Protein AF-A0A6V7KWZ3-F1 (afdb_monomer)

Secondary structure (DSSP, 8-state):
-HHHHHHHHT--EE-TTS-HHHHHHHHHH-SS-EE-TT--BTTTS--TTSBPHHHHTT-

Sequence (59 aa):
TVILEMNRLGMMVDLSHVSHNVMREVLLITKAPVIFSHSSAFSVCDHYRNVPDDVLRMV

InterPro domains:
  IPR008257 Peptidase M19 [PF01244] (2-58)
  IPR008257 Peptidase M19 [PS51365] (1-59)
  IPR008257 Peptidase M19 [PTHR10443] (1-59)
  IPR032466 Metal-dependent hydrolase [SSF51556] (2-58)

Radius of gyration: 11.44 Å; Cα contacts (8 Å, |Δi|>4): 72; chains: 1; bounding box: 24×16×31 Å

Organism: NCBI:txid1563983

Structure (mmCIF, N/CA/C/O backbone):
data_AF-A0A6V7KWZ3-F1
#
_entry.id   AF-A0A6V7KWZ3-F1
#
loop_
_atom_site.group_PDB
_atom_site.id
_atom_site.type_symbol
_atom_site.label_atom_id
_atom_site.label_alt_id
_atom_site.label_comp_id
_atom_site.label_asym_id
_atom_site.label_entity_id
_atom_site.label_seq_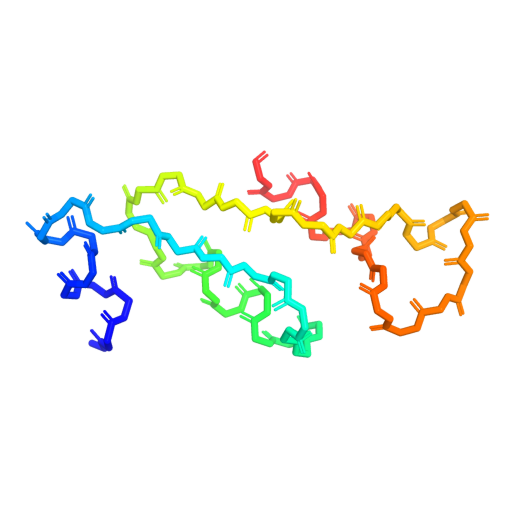id
_atom_site.pdbx_PDB_ins_code
_atom_site.Cartn_x
_atom_site.Cartn_y
_atom_site.Cartn_z
_atom_site.occupancy
_atom_site.B_iso_or_equiv
_atom_site.auth_seq_id
_atom_site.auth_comp_id
_atom_site.auth_asym_id
_atom_site.auth_atom_id
_atom_site.pdbx_PDB_model_num
ATOM 1 N N . THR A 1 1 ? -7.564 -8.639 12.537 1.00 91.25 1 THR A N 1
ATOM 2 C CA . THR A 1 1 ? -6.140 -8.638 12.135 1.00 91.25 1 THR A CA 1
ATOM 3 C C . THR A 1 1 ? -5.451 -7.465 12.805 1.00 91.25 1 THR A C 1
ATOM 5 O O .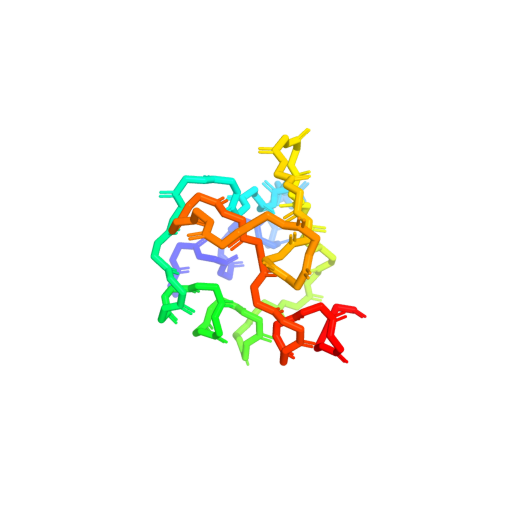 THR A 1 1 ? -6.153 -6.571 13.266 1.00 91.25 1 THR A O 1
ATOM 8 N N . VAL A 1 2 ? -4.115 -7.439 12.854 1.00 97.19 2 VAL A N 1
ATOM 9 C CA . VAL A 1 2 ? -3.374 -6.287 13.411 1.00 97.19 2 VAL A CA 1
ATOM 10 C C . VAL A 1 2 ? -3.734 -4.987 12.674 1.00 97.19 2 VAL A C 1
ATOM 12 O O . VAL A 1 2 ? -3.928 -3.968 13.320 1.00 97.19 2 VAL A O 1
ATOM 15 N N . ILE A 1 3 ? -3.969 -5.043 11.358 1.00 98.25 3 ILE A N 1
ATOM 16 C CA . ILE A 1 3 ? -4.387 -3.889 10.539 1.00 98.25 3 ILE A CA 1
ATOM 17 C C . ILE A 1 3 ? -5.660 -3.212 11.070 1.00 98.25 3 ILE A C 1
ATOM 19 O O . ILE A 1 3 ? -5.698 -1.995 11.225 1.00 98.25 3 ILE A O 1
ATOM 23 N N . LEU A 1 4 ? -6.695 -3.992 11.400 1.00 98.31 4 LEU A N 1
ATOM 24 C CA . LEU A 1 4 ? -7.953 -3.434 11.914 1.00 98.31 4 LEU A CA 1
ATOM 25 C C . LEU A 1 4 ? -7.784 -2.796 13.299 1.00 98.31 4 LEU A C 1
ATOM 27 O O . LEU A 1 4 ? -8.461 -1.817 13.602 1.00 98.31 4 LEU A O 1
ATOM 31 N N . GLU A 1 5 ? -6.871 -3.321 14.117 1.00 98.62 5 GLU A N 1
ATOM 32 C CA . GLU A 1 5 ? -6.549 -2.730 15.417 1.00 98.62 5 GLU A CA 1
ATOM 33 C C . GLU A 1 5 ? -5.747 -1.433 15.260 1.00 98.62 5 GLU A C 1
ATOM 35 O O . GLU A 1 5 ? -6.052 -0.442 15.920 1.00 98.62 5 GLU A O 1
ATOM 40 N N . MET A 1 6 ? -4.797 -1.389 14.318 1.00 98.56 6 MET A N 1
ATOM 41 C CA . MET A 1 6 ? -4.090 -0.156 13.957 1.00 98.56 6 MET A CA 1
ATOM 42 C C . MET A 1 6 ? -5.077 0.922 13.495 1.00 98.56 6 MET A C 1
ATOM 44 O O . MET A 1 6 ? -5.032 2.045 13.994 1.00 98.56 6 MET A O 1
ATOM 48 N N . ASN A 1 7 ? -6.036 0.574 12.626 1.00 98.50 7 ASN A N 1
ATOM 49 C CA . ASN A 1 7 ? -7.088 1.503 12.211 1.00 98.50 7 ASN A CA 1
ATOM 50 C C . ASN A 1 7 ? -7.943 1.981 13.400 1.00 98.50 7 ASN A C 1
ATOM 52 O O . ASN A 1 7 ? -8.233 3.171 13.490 1.00 98.50 7 ASN A O 1
ATOM 56 N N . ARG A 1 8 ? -8.320 1.088 14.332 1.00 98.56 8 ARG A N 1
ATOM 57 C CA . ARG A 1 8 ? -9.096 1.440 15.538 1.00 98.56 8 ARG A CA 1
ATOM 58 C C . ARG A 1 8 ? -8.355 2.432 16.439 1.00 98.56 8 ARG A C 1
ATOM 60 O O . ARG A 1 8 ? -8.987 3.299 17.035 1.00 98.56 8 ARG A O 1
ATOM 67 N N . LEU A 1 9 ? -7.035 2.296 16.543 1.00 98.56 9 LEU A N 1
ATOM 68 C CA . LEU A 1 9 ? -6.172 3.166 17.346 1.00 98.56 9 LEU A CA 1
ATOM 69 C C . LEU A 1 9 ? -5.805 4.485 16.646 1.00 98.56 9 LEU A C 1
ATOM 71 O O . LEU A 1 9 ? -5.193 5.343 17.274 1.00 98.56 9 LEU A O 1
ATOM 75 N N . GLY A 1 10 ? -6.138 4.651 15.361 1.00 98.06 10 GLY A N 1
ATOM 76 C CA . GLY A 1 10 ? -5.652 5.780 14.562 1.00 98.06 10 GLY A CA 1
ATOM 77 C C . GLY A 1 10 ? -4.154 5.691 14.245 1.00 98.06 10 GLY A C 1
ATOM 78 O O . GLY A 1 10 ? -3.513 6.705 13.982 1.00 98.06 10 GLY A O 1
ATOM 79 N N . MET A 1 11 ? -3.583 4.486 14.283 1.00 98.38 11 MET A N 1
ATOM 80 C CA . MET A 1 11 ? -2.194 4.231 13.917 1.00 98.38 11 MET A CA 1
ATOM 81 C C . MET A 1 11 ? -2.069 4.113 12.395 1.00 98.38 11 MET A C 1
ATOM 83 O O . MET A 1 11 ? -2.776 3.327 11.761 1.00 98.38 11 MET A O 1
ATOM 87 N N . MET A 1 12 ? -1.144 4.877 11.813 1.00 97.44 12 MET A N 1
ATOM 88 C CA . MET A 1 12 ? -0.869 4.829 10.379 1.00 97.44 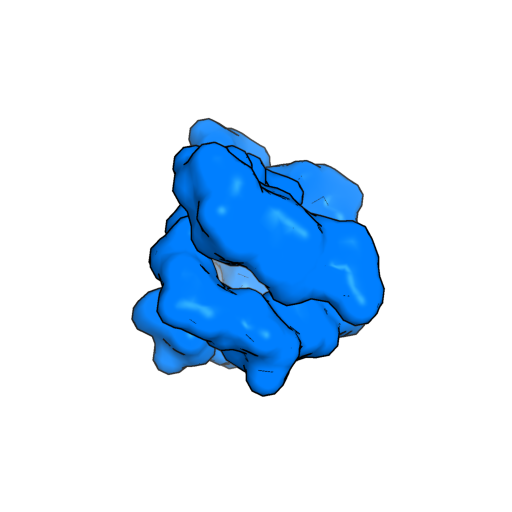12 MET A CA 1
ATOM 89 C C . MET A 1 12 ? -0.185 3.510 10.001 1.00 97.44 12 MET A C 1
ATOM 91 O O . MET A 1 12 ? 0.719 3.048 10.697 1.00 97.44 12 MET A O 1
ATOM 95 N N . VAL A 1 13 ? -0.614 2.910 8.892 1.00 98.44 13 VAL A N 1
ATOM 96 C CA . VAL A 1 13 ? -0.035 1.668 8.370 1.00 98.44 13 VAL A CA 1
ATOM 97 C C . VAL A 1 13 ? 0.965 2.013 7.270 1.00 98.44 13 VAL A C 1
ATOM 99 O O . VAL A 1 13 ? 0.567 2.550 6.237 1.00 98.44 13 VAL A O 1
ATOM 102 N N . ASP A 1 14 ? 2.246 1.710 7.486 1.00 98.56 14 ASP A N 1
ATOM 103 C CA . ASP A 1 14 ? 3.307 1.882 6.486 1.00 98.56 14 ASP A CA 1
ATOM 104 C C . ASP A 1 14 ? 3.570 0.573 5.734 1.00 98.56 14 ASP A C 1
ATOM 106 O O . ASP A 1 14 ? 3.823 -0.467 6.343 1.00 98.56 14 ASP A O 1
ATOM 110 N N . LEU A 1 15 ? 3.505 0.635 4.406 1.00 98.44 15 LEU A N 1
ATOM 111 C CA . LEU A 1 15 ? 3.708 -0.496 3.497 1.00 98.44 15 LEU A CA 1
ATOM 112 C C . LEU A 1 15 ? 5.111 -0.533 2.881 1.00 98.44 15 LEU A C 1
ATOM 114 O O . LEU A 1 15 ? 5.435 -1.422 2.093 1.00 98.44 15 LEU A O 1
ATOM 118 N N . SER A 1 16 ? 5.975 0.407 3.250 1.00 98.31 16 SER A N 1
ATOM 119 C CA . SER A 1 16 ? 7.396 0.354 2.918 1.00 98.31 16 SER A CA 1
ATOM 120 C C . SER A 1 16 ? 8.022 -0.952 3.439 1.00 98.31 16 SER A C 1
ATOM 122 O O . SER A 1 16 ? 7.792 -1.338 4.578 1.00 98.31 16 SER A O 1
ATOM 124 N N . HIS A 1 17 ? 8.829 -1.626 2.608 1.00 98.12 17 HIS A N 1
ATOM 125 C CA . HIS A 1 17 ? 9.516 -2.915 2.857 1.00 98.12 17 HIS A CA 1
ATOM 126 C C . HIS A 1 17 ? 8.681 -4.194 2.815 1.00 98.12 17 HIS A C 1
ATOM 128 O O . HIS A 1 17 ? 9.266 -5.280 2.806 1.00 98.12 17 HIS A O 1
ATOM 134 N N . VAL A 1 18 ? 7.355 -4.115 2.767 1.00 98.12 18 VAL A N 1
ATOM 135 C CA . VAL A 1 18 ? 6.544 -5.334 2.687 1.00 98.12 18 VAL A CA 1
ATOM 136 C C . VAL A 1 18 ? 6.599 -5.943 1.283 1.00 98.12 18 VAL A C 1
ATOM 138 O O . VAL A 1 18 ? 7.002 -5.298 0.316 1.00 98.12 18 VAL A O 1
ATOM 141 N N . SER A 1 19 ? 6.200 -7.208 1.152 1.00 98.19 19 SER A N 1
ATOM 142 C CA . SER A 1 19 ? 6.088 -7.842 -0.164 1.00 98.19 19 SER A CA 1
ATOM 143 C C . SER A 1 19 ? 4.912 -7.268 -0.959 1.00 98.19 19 SER A C 1
ATOM 145 O O . SER A 1 19 ? 3.927 -6.810 -0.378 1.00 98.19 19 SER A O 1
ATOM 147 N N . HIS A 1 20 ? 4.952 -7.381 -2.290 1.00 98.19 20 HIS A N 1
ATOM 148 C CA . HIS A 1 20 ? 3.839 -6.957 -3.148 1.00 98.19 20 HIS A CA 1
ATOM 149 C C . HIS A 1 20 ? 2.507 -7.635 -2.776 1.00 98.19 20 HIS A C 1
ATOM 151 O O . HIS A 1 20 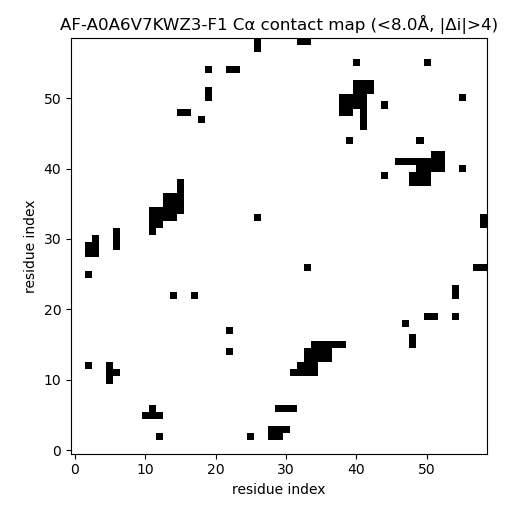? 1.444 -7.033 -2.904 1.00 98.19 20 HIS A O 1
ATOM 157 N N . ASN A 1 21 ? 2.547 -8.881 -2.291 1.00 98.38 21 ASN A N 1
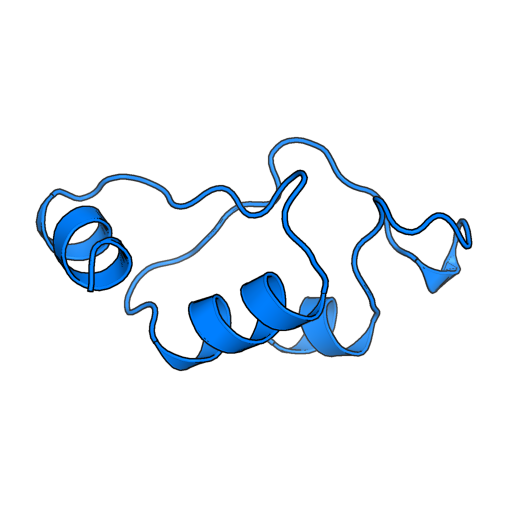ATOM 158 C CA . ASN A 1 21 ? 1.342 -9.592 -1.857 1.00 98.38 21 ASN A CA 1
ATOM 159 C C . ASN A 1 21 ? 0.755 -8.971 -0.589 1.00 98.38 21 ASN A C 1
ATOM 161 O O . ASN A 1 21 ? -0.442 -8.701 -0.547 1.00 98.38 21 ASN A O 1
ATOM 165 N N . VAL A 1 22 ? 1.602 -8.651 0.394 1.00 98.19 22 VAL A N 1
ATOM 166 C CA . VAL A 1 22 ? 1.164 -7.970 1.619 1.00 98.19 22 VAL A CA 1
ATOM 167 C C . VAL A 1 22 ? 0.606 -6.582 1.301 1.00 98.19 22 VAL A C 1
ATOM 169 O O . VAL A 1 22 ? -0.406 -6.207 1.883 1.00 98.19 22 VAL A O 1
ATOM 172 N N . MET A 1 23 ? 1.187 -5.841 0.347 1.00 98.56 23 MET A N 1
ATOM 173 C CA . MET A 1 23 ? 0.631 -4.547 -0.082 1.00 98.56 23 MET A CA 1
ATOM 174 C C . MET A 1 23 ? -0.835 -4.688 -0.523 1.00 98.56 23 MET A C 1
ATOM 176 O O . MET A 1 23 ? -1.696 -3.955 -0.041 1.00 98.56 23 MET A O 1
ATOM 180 N N . ARG A 1 24 ? -1.134 -5.669 -1.387 1.00 98.38 24 ARG A N 1
ATOM 181 C CA . ARG A 1 24 ? -2.498 -5.926 -1.881 1.00 98.38 24 ARG A CA 1
ATOM 182 C C . ARG A 1 24 ? -3.436 -6.388 -0.772 1.00 98.38 24 ARG A C 1
ATOM 184 O O . ARG A 1 24 ? -4.544 -5.878 -0.667 1.00 98.38 24 ARG A O 1
ATOM 191 N N . GLU A 1 25 ? -2.999 -7.324 0.067 1.00 98.38 25 GLU A N 1
ATOM 192 C CA . GLU A 1 25 ? -3.817 -7.837 1.172 1.00 98.38 25 GLU A CA 1
ATOM 193 C C . GLU A 1 25 ? -4.178 -6.741 2.176 1.00 98.38 25 GLU A C 1
ATOM 195 O O . GLU A 1 25 ? -5.328 -6.648 2.606 1.00 98.38 25 GLU A O 1
ATOM 200 N N . VAL A 1 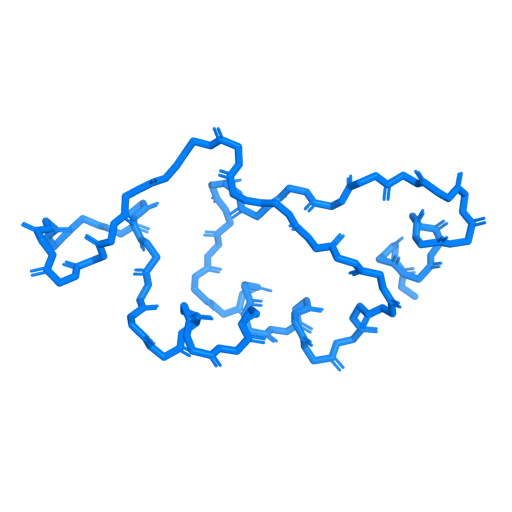26 ? -3.223 -5.875 2.526 1.00 98.38 26 VAL A N 1
ATOM 201 C CA . VAL A 1 26 ? -3.492 -4.765 3.443 1.00 98.38 26 VAL A CA 1
ATOM 202 C C . VAL A 1 26 ? -4.464 -3.770 2.817 1.00 98.38 26 VAL A C 1
ATOM 204 O O . VAL A 1 26 ? -5.402 -3.363 3.499 1.00 98.38 26 VAL A O 1
ATOM 207 N N . LEU A 1 27 ? -4.303 -3.423 1.536 1.00 98.19 27 LEU A N 1
ATOM 208 C CA . LEU A 1 27 ? -5.212 -2.504 0.838 1.00 98.19 27 LEU A CA 1
ATOM 209 C C . LEU A 1 27 ? -6.641 -3.055 0.696 1.00 98.19 27 LEU A C 1
ATOM 211 O O . LEU A 1 27 ? -7.587 -2.277 0.674 1.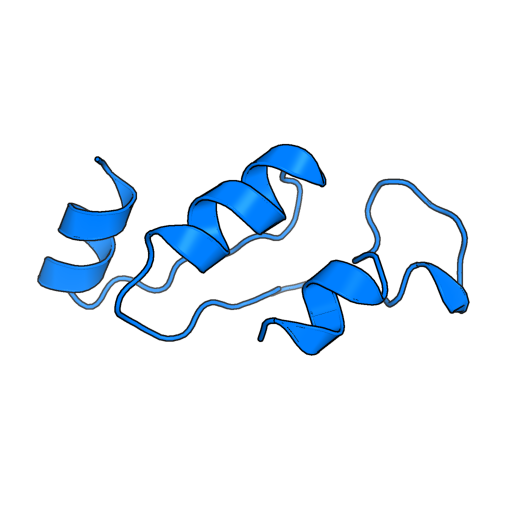00 98.19 27 LEU A O 1
ATOM 215 N N . LEU A 1 28 ? -6.825 -4.379 0.672 1.00 97.81 28 LEU A N 1
ATOM 216 C CA . LEU A 1 28 ? -8.155 -5.003 0.683 1.00 97.81 28 LEU A CA 1
ATOM 217 C C . LEU A 1 28 ? -8.838 -4.975 2.062 1.00 97.81 28 LEU A C 1
ATOM 219 O O . LEU A 1 28 ? -10.059 -5.099 2.141 1.00 97.81 28 LEU A O 1
ATOM 223 N N . ILE A 1 29 ? -8.070 -4.868 3.152 1.00 97.81 29 ILE A N 1
ATOM 224 C CA . ILE A 1 29 ? -8.574 -5.019 4.529 1.00 97.81 29 ILE A CA 1
ATOM 225 C C . ILE A 1 29 ? -8.632 -3.682 5.280 1.00 97.81 29 ILE A C 1
ATOM 227 O O . ILE A 1 29 ? -9.493 -3.505 6.148 1.00 97.81 29 ILE A O 1
ATOM 231 N N . THR A 1 30 ? -7.698 -2.768 5.008 1.00 98.19 30 THR A N 1
ATOM 232 C CA . THR A 1 30 ? -7.574 -1.493 5.725 1.00 98.19 30 THR A CA 1
ATOM 233 C C . THR A 1 30 ? -8.821 -0.630 5.547 1.00 98.19 30 THR A C 1
ATOM 235 O O . THR A 1 30 ? -9.416 -0.563 4.476 1.00 98.19 30 THR A O 1
ATOM 238 N N . LYS A 1 31 ? -9.221 0.050 6.623 1.00 97.75 31 LYS A N 1
ATOM 239 C CA . LYS A 1 31 ? -10.353 0.991 6.651 1.00 97.75 31 LYS A CA 1
ATOM 240 C C . LYS A 1 31 ? -9.915 2.453 6.735 1.00 97.75 31 LYS A C 1
ATOM 242 O O . LYS A 1 31 ? -10.761 3.341 6.740 1.00 97.75 31 LYS A O 1
ATOM 247 N N . ALA A 1 32 ? -8.612 2.693 6.852 1.00 97.56 32 ALA A N 1
ATOM 248 C CA . ALA A 1 32 ? -8.011 4.017 6.918 1.00 97.56 32 ALA A CA 1
ATOM 249 C C . ALA A 1 32 ? -6.884 4.142 5.877 1.00 97.56 32 ALA A C 1
ATOM 251 O O . ALA A 1 32 ? -6.337 3.109 5.464 1.00 97.56 32 ALA A O 1
ATOM 252 N N . PRO A 1 33 ? -6.518 5.375 5.472 1.00 97.81 33 PRO A N 1
ATOM 253 C CA . PRO A 1 33 ? -5.404 5.604 4.561 1.00 97.81 33 PRO A CA 1
ATOM 254 C C . PRO A 1 33 ? -4.105 4.961 5.055 1.00 97.81 33 PRO A C 1
ATOM 256 O O . PRO A 1 33 ? -3.800 4.968 6.251 1.00 97.81 33 PRO A O 1
ATOM 259 N N . VAL A 1 34 ? -3.335 4.424 4.112 1.00 98.12 34 VAL A N 1
ATOM 260 C CA . VAL A 1 34 ? -1.998 3.864 4.344 1.00 98.12 34 VAL A CA 1
ATOM 261 C C . VAL A 1 34 ? -0.929 4.831 3.845 1.00 98.12 34 VAL A C 1
ATOM 263 O O . VAL A 1 34 ? -1.233 5.824 3.183 1.00 98.12 34 VAL A O 1
ATOM 266 N N . ILE A 1 35 ? 0.333 4.537 4.138 1.00 98.31 35 ILE A N 1
ATOM 267 C CA . ILE A 1 35 ? 1.471 5.288 3.614 1.00 98.31 35 ILE A CA 1
ATOM 268 C C . ILE A 1 35 ? 2.524 4.345 3.031 1.00 98.31 35 ILE A C 1
ATOM 270 O O . ILE A 1 35 ? 2.708 3.225 3.499 1.00 98.31 35 ILE A O 1
ATOM 274 N N . PHE A 1 36 ? 3.243 4.824 2.022 1.00 98.38 36 PHE A N 1
ATOM 275 C CA . PHE A 1 36 ? 4.565 4.321 1.666 1.00 98.38 36 PHE A CA 1
ATOM 276 C C . PHE A 1 36 ? 5.575 5.380 2.103 1.00 98.38 36 PHE A C 1
ATOM 278 O O . PHE A 1 36 ? 5.870 6.295 1.338 1.00 98.38 36 PHE A O 1
ATOM 285 N N . SER A 1 37 ? 6.057 5.309 3.349 1.00 98.44 37 SER A N 1
ATOM 286 C CA . SER A 1 37 ? 6.933 6.351 3.911 1.00 98.44 37 SER A CA 1
ATOM 287 C C . SER A 1 37 ? 8.199 6.590 3.080 1.00 98.44 37 SER A C 1
ATOM 289 O O . SER A 1 37 ? 8.688 7.716 3.013 1.00 98.44 37 SER A O 1
ATOM 291 N N . HIS A 1 38 ? 8.715 5.545 2.424 1.00 98.31 38 HIS A N 1
ATOM 292 C CA . HIS A 1 38 ? 9.848 5.631 1.508 1.00 98.31 38 HIS A CA 1
ATOM 293 C C . HIS A 1 38 ? 9.833 4.461 0.514 1.00 98.31 38 HIS A C 1
ATOM 295 O O . HIS A 1 38 ? 10.323 3.363 0.781 1.00 98.31 38 HIS A O 1
ATOM 301 N N . SER A 1 39 ? 9.238 4.683 -0.654 1.00 97.81 39 SER A N 1
ATOM 302 C CA . SER A 1 39 ? 9.251 3.752 -1.789 1.00 97.81 39 SER A CA 1
ATOM 303 C C . SER A 1 39 ? 9.179 4.549 -3.096 1.00 97.81 39 SER A C 1
ATOM 305 O O . SER A 1 39 ? 8.732 5.695 -3.086 1.00 97.81 39 SER A O 1
ATOM 307 N N . SER A 1 40 ? 9.598 3.970 -4.222 1.00 98.19 40 SER A N 1
ATOM 308 C CA . SER A 1 40 ? 9.405 4.562 -5.559 1.00 98.19 40 SER A CA 1
ATOM 309 C C . SER A 1 40 ? 8.420 3.735 -6.393 1.00 98.19 40 SER A C 1
ATOM 311 O O . SER A 1 40 ? 7.954 2.692 -5.938 1.00 98.19 40 SER A O 1
ATOM 313 N N . ALA A 1 41 ? 8.078 4.191 -7.601 1.00 98.31 41 ALA A N 1
ATOM 314 C CA . ALA A 1 41 ? 7.248 3.432 -8.537 1.00 98.31 41 ALA A CA 1
ATOM 315 C C . ALA A 1 41 ? 8.073 2.345 -9.243 1.00 98.31 41 ALA A C 1
ATOM 317 O O . ALA A 1 41 ? 9.170 2.616 -9.737 1.00 98.31 41 ALA A O 1
ATOM 318 N N . PHE A 1 42 ? 7.540 1.123 -9.310 1.00 98.12 42 PHE A N 1
ATOM 319 C CA . PHE A 1 42 ? 8.223 -0.009 -9.942 1.00 98.12 42 PHE A CA 1
ATOM 320 C C . PHE A 1 42 ? 8.433 0.217 -11.445 1.00 98.12 42 PHE A C 1
ATOM 322 O O . PHE A 1 42 ? 9.463 -0.158 -11.991 1.00 98.12 42 PHE A O 1
ATOM 329 N N . SER A 1 43 ? 7.495 0.894 -12.112 1.00 98.00 43 SER A N 1
ATOM 330 C CA . SER A 1 43 ? 7.593 1.247 -13.535 1.00 98.00 43 SER A CA 1
ATOM 331 C C . SER A 1 43 ? 8.739 2.211 -13.868 1.00 98.00 43 SER A C 1
ATOM 333 O O . SER A 1 43 ? 9.181 2.255 -15.013 1.00 98.00 43 SER A O 1
ATOM 335 N N . VAL A 1 44 ? 9.241 2.964 -12.883 1.00 98.31 44 VAL A N 1
ATOM 336 C CA . VAL A 1 44 ? 10.388 3.876 -13.043 1.00 98.31 44 VAL A CA 1
ATOM 337 C C . VAL A 1 44 ? 11.712 3.162 -12.756 1.00 98.31 44 VAL A C 1
ATOM 339 O O . VAL A 1 44 ? 12.719 3.445 -13.401 1.00 98.31 44 VAL A O 1
ATOM 342 N N . CYS A 1 45 ? 11.723 2.246 -11.786 1.00 97.81 45 CYS A N 1
ATOM 343 C CA . CYS A 1 45 ? 12.880 1.433 -11.427 1.00 97.81 45 CYS A CA 1
ATOM 344 C C . CYS A 1 45 ? 12.397 0.058 -10.956 1.00 97.81 45 CYS A C 1
ATOM 346 O O . CYS A 1 45 ? 11.706 -0.049 -9.938 1.00 97.81 45 CYS A O 1
ATOM 348 N N . ASP A 1 46 ? 12.785 -0.986 -11.679 1.00 96.25 46 ASP A 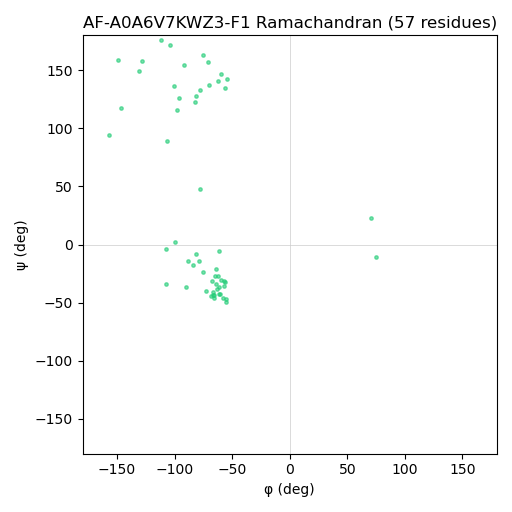N 1
ATOM 349 C CA . ASP A 1 46 ? 12.323 -2.372 -11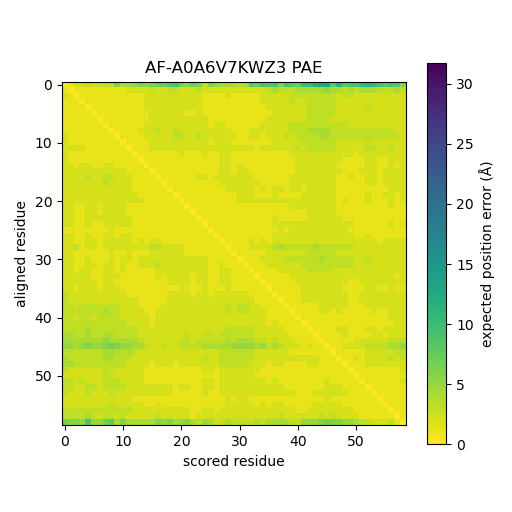.559 1.00 96.25 46 ASP A CA 1
ATOM 350 C C . ASP A 1 46 ? 12.957 -3.123 -10.374 1.00 96.25 46 ASP A C 1
ATOM 352 O O . ASP A 1 46 ? 13.418 -4.259 -10.467 1.00 96.25 46 ASP A O 1
ATOM 356 N N . HIS A 1 47 ? 12.954 -2.486 -9.206 1.00 97.44 47 HIS A N 1
ATOM 357 C CA . HIS A 1 47 ? 13.446 -3.052 -7.960 1.00 97.44 47 HIS A CA 1
ATOM 358 C C . HIS A 1 47 ? 12.276 -3.546 -7.102 1.00 97.44 47 HIS A C 1
ATOM 360 O O . HIS A 1 47 ? 11.318 -2.813 -6.878 1.00 97.44 47 HIS A O 1
ATOM 366 N N . TYR A 1 48 ? 12.379 -4.736 -6.499 1.00 95.62 48 TYR A N 1
ATOM 367 C CA . TYR A 1 48 ? 11.318 -5.349 -5.663 1.00 95.62 48 TYR A CA 1
ATOM 368 C C . TYR A 1 48 ? 10.931 -4.539 -4.405 1.00 95.62 48 TYR A C 1
ATOM 370 O O . TYR A 1 48 ? 10.021 -4.883 -3.660 1.00 95.62 48 TYR A O 1
ATOM 378 N N . ARG A 1 49 ? 11.659 -3.453 -4.139 1.00 97.12 49 ARG A N 1
ATOM 379 C CA . ARG A 1 49 ? 11.364 -2.503 -3.060 1.00 97.12 49 ARG A CA 1
ATOM 380 C C . ARG A 1 49 ? 10.326 -1.453 -3.469 1.00 97.12 49 ARG A C 1
ATOM 382 O O . ARG A 1 49 ? 9.781 -0.788 -2.588 1.00 97.12 49 ARG A O 1
ATOM 389 N N . ASN A 1 50 ? 10.103 -1.292 -4.770 1.00 98.44 50 ASN A N 1
ATOM 390 C CA . ASN A 1 50 ? 9.240 -0.282 -5.359 1.00 98.44 50 ASN A CA 1
ATOM 391 C C . ASN A 1 50 ? 7.817 -0.798 -5.542 1.00 98.44 50 ASN A C 1
ATOM 393 O O . ASN A 1 50 ? 7.577 -1.996 -5.652 1.00 98.44 50 ASN A O 1
ATOM 397 N N . VAL A 1 51 ? 6.871 0.134 -5.561 1.00 98.50 51 VAL A N 1
ATOM 398 C CA . VAL A 1 51 ? 5.441 -0.153 -5.558 1.00 98.50 51 VAL A CA 1
ATOM 399 C C . VAL A 1 51 ? 4.982 -0.471 -6.983 1.00 98.50 51 VAL A C 1
ATOM 401 O O . VAL A 1 51 ? 5.165 0.368 -7.871 1.00 98.50 51 VAL A O 1
ATOM 404 N N . PRO A 1 52 ? 4.392 -1.653 -7.229 1.00 98.44 52 PRO A N 1
ATOM 405 C CA . PRO A 1 52 ? 3.799 -1.984 -8.519 1.00 98.44 52 PRO A CA 1
ATOM 406 C C . PRO A 1 52 ? 2.671 -1.021 -8.910 1.00 98.44 52 PRO A C 1
ATOM 408 O O . PRO A 1 52 ? 1.909 -0.562 -8.058 1.00 98.44 52 PRO A O 1
ATOM 411 N N . ASP A 1 53 ? 2.509 -0.756 -10.205 1.00 98.19 53 ASP A N 1
ATOM 412 C CA . ASP A 1 53 ? 1.487 0.181 -10.687 1.00 98.19 53 ASP A CA 1
ATOM 413 C C . ASP A 1 53 ? 0.051 -0.268 -10.366 1.00 98.19 53 ASP A C 1
ATOM 415 O O . ASP A 1 53 ? -0.849 0.564 -10.270 1.00 98.19 53 ASP A O 1
ATOM 419 N N . ASP A 1 54 ? -0.212 -1.572 -10.231 1.00 98.25 54 ASP A N 1
ATOM 420 C CA . ASP A 1 54 ? -1.516 -2.066 -9.778 1.00 98.25 54 ASP A CA 1
ATOM 421 C C . ASP A 1 54 ? -1.788 -1.669 -8.325 1.00 98.25 54 ASP A C 1
ATOM 423 O O . ASP A 1 54 ? -2.885 -1.213 -8.019 1.00 98.25 54 ASP A O 1
ATOM 427 N N . VAL A 1 55 ? -0.773 -1.742 -7.461 1.00 98.31 55 VAL A N 1
ATOM 428 C CA . VAL A 1 55 ? -0.869 -1.302 -6.065 1.00 98.31 55 VAL A CA 1
ATOM 429 C C . VAL A 1 55 ? -1.056 0.213 -5.997 1.00 98.31 55 VAL A C 1
ATOM 431 O O . VAL A 1 55 ? -1.933 0.670 -5.277 1.00 98.31 55 VAL A O 1
ATOM 434 N N . LEU A 1 56 ? -0.313 0.999 -6.787 1.00 98.00 56 LEU A N 1
ATOM 435 C CA . LEU A 1 56 ? -0.470 2.462 -6.825 1.00 98.00 56 LEU A CA 1
ATOM 436 C C . LEU A 1 56 ? -1.880 2.913 -7.239 1.00 98.00 56 LEU A C 1
ATOM 438 O O . LEU A 1 56 ? -2.331 3.957 -6.787 1.00 98.00 56 LEU A O 1
ATOM 442 N N . ARG A 1 57 ? -2.586 2.138 -8.073 1.00 97.88 57 ARG A N 1
ATOM 443 C CA . ARG A 1 57 ? -3.975 2.428 -8.482 1.00 97.88 57 ARG A CA 1
ATOM 444 C C . ARG A 1 57 ? -5.025 2.052 -7.431 1.00 97.88 57 ARG A C 1
ATOM 446 O O . ARG A 1 57 ? -6.178 2.439 -7.585 1.00 97.88 57 ARG A O 1
ATOM 453 N N . MET A 1 58 ? -4.656 1.262 -6.423 1.00 96.81 58 MET A N 1
ATOM 454 C CA . MET A 1 58 ? -5.546 0.864 -5.326 1.00 96.81 58 MET A CA 1
ATOM 455 C C . MET A 1 58 ? -5.537 1.858 -4.156 1.00 96.81 58 MET A C 1
ATOM 457 O O . MET A 1 58 ? -6.386 1.735 -3.274 1.00 96.81 58 MET A O 1
ATOM 461 N N . VAL A 1 59 ? -4.557 2.769 -4.118 1.00 89.56 59 VAL A N 1
ATOM 462 C CA . VAL A 1 59 ? -4.365 3.759 -3.045 1.00 89.56 59 VAL A CA 1
ATOM 463 C C . VAL A 1 59 ? -5.263 4.972 -3.249 1.00 89.56 59 VAL A C 1
ATOM 465 O O . VAL A 1 59 ? -5.383 5.430 -4.406 1.00 89.56 59 VAL A O 1
#

Nearest PDB structures (foldseek):
  5lx1-assembly1_A-2  TM=9.984E-01  e=5.099E-05  Aspergillus fumigatus
  5lx7-assembly1_A-2  TM=9.972E-01  e=5.868E-05  Aspergillus fumigatus
  5lwz-assembly1_A  TM=9.984E-01  e=8.947E-05  Aspergillus fumigatus Af293
  5lx4-assembly1_A-2  TM=9.984E-01  e=9.599E-05  Aspergillus fumigatus
  1itq-assembly1_B  TM=9.907E-01  e=1.364E-04  Homo sapiens

Foldseek 3Di:
DVQVVCLVVVHAAAPQPPFQVVLVVSLVPHPDDHDPPDAADCVVPVDRRHHDPVSVVSD

pLDDT: mean 97.8, std 1.5, range [89.56, 98.62]

Mean predicted aligned error: 1.86 Å

Solvent-accessible surface area (backbone atoms only — not comparable to full-atom values): 3702 Å² total; per-residue (Å²): 107,71,62,58,51,32,48,74,72,72,48,79,47,68,53,47,82,51,54,76,65,54,50,52,56,46,66,76,64,51,89,56,81,68,41,62,86,68,60,52,53,21,89,81,44,90,44,89,68,26,46,45,69,72,58,62,72,72,106